Protein AF-A0A8T3XTA1-F1 (afdb_monomer_lite)

Structure (mmCIF, N/CA/C/O backbone):
data_AF-A0A8T3XTA1-F1
#
_entry.id   AF-A0A8T3XTA1-F1
#
loop_
_atom_site.group_PDB
_atom_site.id
_atom_site.type_symbol
_atom_site.label_atom_id
_atom_site.label_alt_id
_atom_site.label_comp_id
_atom_site.label_asym_id
_atom_site.label_entity_id
_atom_site.label_seq_id
_atom_site.pdbx_PDB_ins_code
_atom_site.Cartn_x
_atom_site.Cartn_y
_atom_site.Cartn_z
_atom_site.occupancy
_atom_site.B_iso_or_equiv
_atom_site.auth_seq_id
_atom_site.auth_comp_id
_atom_site.auth_asym_id
_atom_site.auth_atom_id
_atom_site.pdbx_PDB_model_num
ATOM 1 N N . MET A 1 1 ? -2.131 8.986 -14.379 1.00 76.31 1 MET A N 1
ATOM 2 C CA . MET A 1 1 ? -2.946 7.904 -13.789 1.00 76.31 1 MET A CA 1
ATOM 3 C C . MET A 1 1 ? -3.018 8.172 -12.299 1.00 76.31 1 MET A C 1
ATOM 5 O O . MET A 1 1 ? -2.004 8.575 -11.742 1.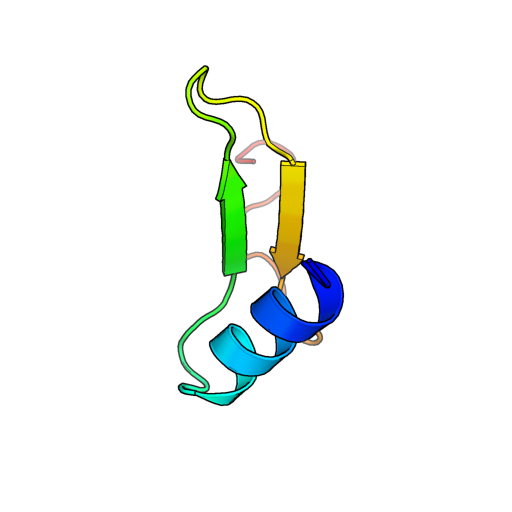00 76.31 1 MET A O 1
ATOM 9 N N . ASP A 1 2 ? -4.187 8.047 -11.682 1.00 92.69 2 ASP A N 1
ATOM 10 C CA . ASP A 1 2 ? -4.341 8.315 -10.250 1.00 92.69 2 ASP A CA 1
ATOM 11 C C . ASP A 1 2 ? -3.993 7.053 -9.449 1.00 92.69 2 ASP A C 1
ATOM 13 O O . ASP A 1 2 ? -4.814 6.151 -9.275 1.00 92.69 2 ASP A O 1
ATOM 17 N N . PHE A 1 3 ? -2.729 6.958 -9.037 1.00 93.06 3 PHE A N 1
ATOM 18 C CA . PHE A 1 3 ? -2.216 5.810 -8.290 1.00 93.06 3 PHE A CA 1
ATOM 19 C C . PHE A 1 3 ? -2.773 5.727 -6.867 1.00 93.06 3 PHE A C 1
ATOM 21 O O . PHE A 1 3 ? -2.867 4.626 -6.330 1.00 93.06 3 PHE A O 1
ATOM 28 N N . VAL A 1 4 ? -3.179 6.859 -6.283 1.00 92.19 4 VAL A N 1
ATOM 29 C CA . VAL A 1 4 ? -3.800 6.894 -4.954 1.00 92.19 4 VAL A CA 1
ATOM 30 C C . VAL A 1 4 ? -5.156 6.203 -5.028 1.00 92.19 4 VAL A C 1
ATOM 32 O O . VAL A 1 4 ? -5.385 5.218 -4.325 1.00 92.19 4 VAL A O 1
ATOM 35 N N . LYS A 1 5 ? -6.002 6.639 -5.969 1.00 94.88 5 LYS A N 1
ATOM 36 C CA . LYS A 1 5 ? -7.329 6.054 -6.189 1.00 94.88 5 LYS A CA 1
ATOM 37 C C . LYS A 1 5 ? -7.263 4.582 -6.595 1.00 94.88 5 LYS A C 1
ATOM 39 O O . LYS A 1 5 ? -8.107 3.791 -6.191 1.00 94.88 5 LYS A O 1
ATOM 44 N N . LEU A 1 6 ? -6.258 4.188 -7.379 1.00 95.25 6 LEU A N 1
ATOM 45 C CA . LEU A 1 6 ? -6.046 2.782 -7.730 1.00 95.25 6 LEU A CA 1
ATOM 46 C C . LEU A 1 6 ? -5.731 1.924 -6.496 1.00 95.25 6 LEU A C 1
ATOM 48 O O . LEU A 1 6 ? -6.333 0.866 -6.328 1.00 95.25 6 LEU A O 1
ATOM 52 N N . CYS A 1 7 ? -4.814 2.374 -5.636 1.00 95.12 7 CYS A N 1
ATOM 53 C CA . CYS A 1 7 ? -4.489 1.668 -4.398 1.00 95.12 7 CYS A CA 1
ATOM 54 C C . CYS A 1 7 ? -5.704 1.563 -3.465 1.00 95.12 7 CYS A C 1
ATOM 56 O O . CYS A 1 7 ? -5.917 0.510 -2.872 1.00 95.12 7 CYS A O 1
ATOM 58 N N . GLU A 1 8 ? -6.513 2.618 -3.362 1.00 94.31 8 GLU A N 1
ATOM 59 C CA . GLU A 1 8 ? -7.764 2.606 -2.592 1.00 94.31 8 GLU A CA 1
ATOM 60 C C . GLU A 1 8 ? -8.754 1.581 -3.129 1.00 94.31 8 GLU A C 1
ATOM 62 O O . GLU A 1 8 ? -9.159 0.692 -2.388 1.00 94.31 8 GLU A O 1
ATOM 67 N N . ASN A 1 9 ? -9.031 1.612 -4.434 1.00 95.69 9 ASN A N 1
ATOM 68 C CA . ASN A 1 9 ? -9.922 0.641 -5.062 1.00 95.69 9 ASN A CA 1
ATOM 69 C C . ASN A 1 9 ? -9.455 -0.805 -4.824 1.00 95.69 9 ASN A C 1
ATOM 71 O O . ASN A 1 9 ? -10.282 -1.671 -4.571 1.0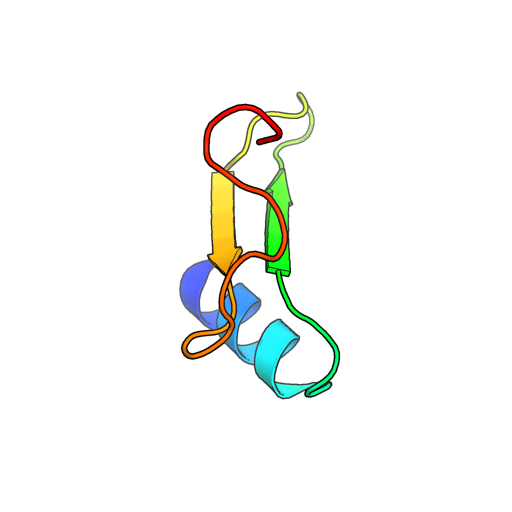0 95.69 9 ASN A O 1
ATOM 75 N N . ILE A 1 10 ? -8.145 -1.081 -4.894 1.00 95.56 10 ILE A N 1
ATOM 76 C CA . ILE A 1 10 ? -7.597 -2.425 -4.639 1.00 95.56 10 ILE A CA 1
ATOM 77 C C . ILE A 1 10 ? -7.823 -2.850 -3.187 1.00 95.56 10 ILE A C 1
ATOM 79 O O . ILE A 1 10 ? -8.192 -3.996 -2.945 1.00 95.56 10 ILE A O 1
ATOM 83 N N . LEU A 1 11 ? -7.612 -1.953 -2.223 1.00 94.38 11 LEU A N 1
ATOM 84 C CA . LEU A 1 11 ? -7.901 -2.249 -0.820 1.00 94.38 11 LEU A CA 1
ATOM 85 C C . LEU A 1 11 ? -9.407 -2.475 -0.607 1.00 94.38 11 LEU A C 1
ATOM 87 O O . LEU A 1 11 ? -9.791 -3.358 0.153 1.00 94.38 11 LEU A O 1
ATOM 91 N N . ASP A 1 12 ? -10.273 -1.758 -1.309 1.00 95.38 12 ASP A N 1
ATOM 92 C CA . ASP A 1 12 ? -11.722 -1.910 -1.149 1.00 95.38 12 ASP A CA 1
ATOM 93 C C . ASP A 1 12 ? -12.284 -3.199 -1.780 1.00 95.38 12 ASP A C 1
ATOM 95 O O . ASP A 1 12 ? -13.370 -3.634 -1.397 1.00 95.38 12 ASP A O 1
ATOM 99 N N . LEU A 1 13 ? -11.550 -3.852 -2.693 1.00 96.81 13 LEU A N 1
ATOM 100 C CA . LEU A 1 13 ? -11.973 -5.114 -3.320 1.00 96.81 13 LEU A CA 1
ATOM 101 C C . LEU A 1 13 ? -12.071 -6.281 -2.332 1.00 96.81 13 LEU A C 1
ATOM 103 O O . LEU A 1 13 ? -12.964 -7.115 -2.463 1.00 96.81 13 LEU A O 1
ATOM 107 N N . ASP A 1 14 ? -11.143 -6.366 -1.378 1.00 94.56 14 ASP A N 1
ATOM 108 C CA . ASP A 1 14 ? -11.098 -7.460 -0.409 1.00 94.56 14 ASP A CA 1
ATOM 109 C C . ASP A 1 14 ? -10.552 -6.966 0.943 1.00 94.56 14 ASP A C 1
ATOM 111 O O . ASP A 1 14 ? -9.405 -6.505 1.012 1.00 94.56 14 ASP A O 1
ATOM 115 N N . PRO A 1 15 ? -11.325 -7.088 2.044 1.00 91.06 15 PRO A N 1
ATOM 116 C CA . PRO A 1 15 ? -10.897 -6.680 3.381 1.00 91.06 15 PRO A CA 1
ATOM 117 C C . PRO A 1 15 ? -9.630 -7.391 3.887 1.00 91.06 15 PRO A C 1
ATOM 119 O O . PRO A 1 15 ? -8.960 -6.871 4.783 1.00 91.06 15 PRO A O 1
ATOM 122 N N . MET A 1 16 ? -9.271 -8.553 3.335 1.00 92.50 16 MET A N 1
ATOM 123 C CA . MET A 1 16 ? -8.052 -9.284 3.689 1.00 92.50 16 MET A CA 1
ATOM 124 C C . MET A 1 16 ? -6.783 -8.681 3.074 1.00 92.50 16 MET A C 1
ATOM 126 O O . MET A 1 16 ? -5.689 -8.944 3.581 1.00 92.50 16 MET A O 1
ATOM 130 N N . ILE A 1 17 ? -6.888 -7.832 2.045 1.00 93.06 17 ILE A N 1
ATOM 131 C CA . ILE A 1 17 ? -5.727 -7.123 1.492 1.00 93.06 17 ILE A CA 1
ATOM 132 C C . 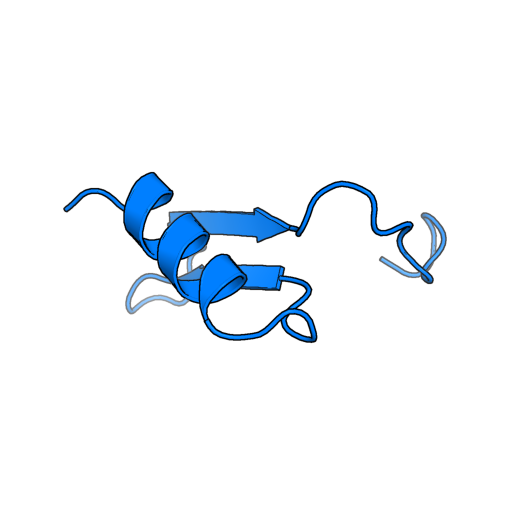ILE A 1 17 ? -5.267 -6.072 2.507 1.00 93.06 17 ILE A C 1
ATOM 134 O O . ILE A 1 17 ? -6.003 -5.145 2.861 1.00 93.06 17 ILE A O 1
ATOM 138 N N . ARG A 1 18 ? -4.026 -6.221 2.982 1.00 91.69 18 ARG A N 1
ATOM 139 C CA . ARG A 1 18 ? -3.427 -5.362 4.020 1.00 91.69 18 ARG A CA 1
ATOM 140 C C . ARG A 1 18 ? -2.502 -4.283 3.471 1.00 91.69 18 ARG A C 1
ATOM 142 O O . ARG A 1 18 ? -2.316 -3.257 4.122 1.00 91.69 18 ARG A O 1
ATOM 149 N N . PHE A 1 19 ? -1.917 -4.518 2.302 1.00 92.62 19 PHE A N 1
ATOM 150 C CA . PHE A 1 19 ? -0.984 -3.607 1.657 1.00 92.62 19 PHE A CA 1
ATOM 151 C C . PHE A 1 19 ? -1.096 -3.722 0.137 1.00 92.62 19 PHE A C 1
ATOM 153 O O . PHE A 1 19 ? -1.411 -4.785 -0.397 1.00 92.62 19 PHE A O 1
ATOM 160 N N . VAL A 1 20 ? -0.812 -2.624 -0.549 1.00 95.19 20 VAL A N 1
ATOM 161 C CA . VAL A 1 20 ? -0.698 -2.554 -2.006 1.00 95.19 20 VAL A CA 1
ATOM 162 C C . VAL A 1 20 ? 0.468 -1.638 -2.355 1.00 95.19 20 VAL A C 1
ATOM 164 O O . VAL A 1 20 ? 0.614 -0.568 -1.762 1.00 95.19 20 VAL A O 1
ATOM 167 N N . THR A 1 21 ? 1.294 -2.051 -3.314 1.00 95.94 21 THR A N 1
ATOM 168 C CA . THR A 1 21 ? 2.467 -1.289 -3.760 1.00 95.94 21 THR A CA 1
ATOM 169 C C . THR A 1 21 ? 2.588 -1.363 -5.275 1.00 95.94 21 THR A C 1
ATOM 171 O O . THR A 1 21 ? 2.459 -2.431 -5.869 1.00 95.94 21 THR A O 1
ATOM 174 N N . ILE A 1 22 ? 2.857 -0.221 -5.897 1.00 94.75 22 ILE A N 1
ATOM 175 C CA . ILE A 1 22 ? 3.090 -0.063 -7.329 1.00 94.75 22 ILE A CA 1
ATOM 176 C C . ILE A 1 22 ? 4.585 0.140 -7.539 1.00 94.75 22 ILE A C 1
ATOM 178 O O . ILE A 1 22 ? 5.187 1.041 -6.949 1.00 94.75 22 ILE A O 1
ATOM 182 N N . PHE A 1 23 ? 5.163 -0.675 -8.415 1.00 96.69 23 PHE A N 1
ATOM 183 C CA . PHE A 1 23 ? 6.562 -0.596 -8.809 1.00 96.69 23 PHE A CA 1
ATOM 184 C C . PHE A 1 23 ? 6.682 -0.130 -10.259 1.00 96.69 23 PHE A C 1
ATOM 186 O O . PHE A 1 23 ? 5.816 -0.419 -11.086 1.00 96.69 23 PHE A O 1
ATOM 193 N N . ASP A 1 24 ? 7.760 0.582 -10.578 1.00 94.81 24 ASP A N 1
ATOM 194 C CA . ASP A 1 24 ? 8.160 0.785 -11.965 1.00 94.81 24 ASP A CA 1
ATOM 195 C C . ASP A 1 24 ? 8.831 -0.479 -12.528 1.00 94.81 24 ASP A C 1
ATOM 197 O O . ASP A 1 24 ? 9.131 -1.438 -11.814 1.00 94.81 24 ASP A O 1
ATOM 201 N N . MET A 1 25 ? 9.116 -0.467 -13.830 1.00 96.81 25 MET A N 1
ATOM 202 C CA . MET A 1 25 ? 9.767 -1.594 -14.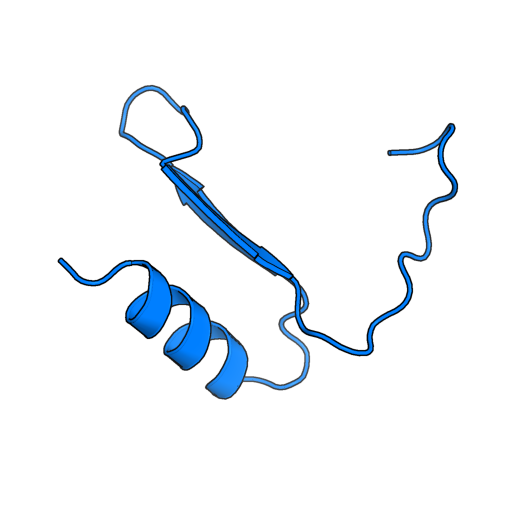512 1.00 96.81 25 MET A CA 1
ATOM 203 C C . MET A 1 25 ? 11.206 -1.863 -14.039 1.00 96.81 25 MET A C 1
ATOM 205 O O . MET A 1 25 ? 11.789 -2.879 -14.407 1.00 96.81 25 MET A O 1
ATOM 209 N N . LYS A 1 26 ? 11.798 -0.962 -13.249 1.00 97.12 26 LYS A N 1
ATOM 210 C CA . LYS A 1 26 ? 13.123 -1.115 -12.636 1.00 97.12 26 LYS A CA 1
ATOM 211 C C . LYS A 1 26 ? 13.030 -1.612 -11.189 1.00 97.12 26 LYS A C 1
ATOM 213 O O . LYS A 1 26 ? 14.059 -1.726 -10.530 1.00 97.12 26 LYS A O 1
ATOM 218 N N . GLY A 1 27 ? 11.825 -1.898 -10.692 1.00 93.44 27 GLY A N 1
ATOM 219 C CA . GLY A 1 27 ? 11.586 -2.341 -9.321 1.00 93.44 27 GLY A CA 1
ATOM 220 C C . GLY A 1 27 ? 11.593 -1.210 -8.290 1.00 93.44 27 GLY A C 1
ATOM 221 O O . GLY A 1 27 ? 11.659 -1.481 -7.093 1.00 93.44 27 GLY A O 1
ATOM 222 N N . LYS A 1 28 ? 11.521 0.060 -8.707 1.00 96.06 28 LYS A N 1
ATOM 223 C CA . LYS A 1 28 ? 11.403 1.192 -7.781 1.00 96.06 28 LYS A CA 1
ATOM 224 C C . LYS A 1 28 ? 9.952 1.363 -7.347 1.00 96.06 28 LYS A C 1
ATOM 226 O O . LYS A 1 28 ? 9.055 1.398 -8.183 1.00 96.06 28 LYS A O 1
ATOM 231 N N . ILE A 1 29 ? 9.730 1.552 -6.047 1.00 94.44 29 ILE A N 1
ATOM 232 C CA . ILE A 1 29 ? 8.407 1.894 -5.512 1.00 94.44 29 ILE A CA 1
ATOM 233 C C . ILE A 1 29 ? 7.983 3.269 -6.047 1.00 94.44 29 ILE A C 1
ATOM 235 O O . ILE A 1 29 ? 8.673 4.269 -5.836 1.00 94.44 29 ILE A O 1
ATOM 239 N N . ILE A 1 30 ? 6.839 3.310 -6.727 1.00 94.44 30 ILE A N 1
ATOM 240 C CA . ILE A 1 30 ? 6.184 4.538 -7.194 1.00 94.44 30 ILE A CA 1
ATOM 241 C C . ILE A 1 30 ? 5.198 5.027 -6.134 1.00 94.44 30 ILE A C 1
ATOM 243 O O . ILE A 1 30 ? 5.175 6.208 -5.795 1.00 94.44 30 ILE A O 1
ATOM 247 N N . HIS A 1 31 ? 4.371 4.118 -5.618 1.00 94.38 31 HIS A N 1
ATOM 248 C CA . HIS A 1 31 ? 3.354 4.420 -4.619 1.00 94.38 31 HIS A CA 1
ATOM 249 C C . HIS A 1 31 ? 3.020 3.165 -3.816 1.00 94.38 31 HIS A C 1
ATOM 251 O O . HIS A 1 31 ? 3.132 2.055 -4.330 1.00 94.38 31 HIS A O 1
ATOM 257 N N . GLY A 1 32 ? 2.582 3.324 -2.574 1.00 92.44 32 GLY A N 1
ATOM 258 C CA . GLY A 1 32 ? 2.118 2.209 -1.763 1.00 92.44 32 GLY A CA 1
ATOM 259 C C . GLY A 1 32 ? 1.205 2.687 -0.650 1.00 92.44 32 GLY A C 1
ATOM 260 O O . GLY A 1 32 ? 1.350 3.807 -0.161 1.00 92.44 32 GLY A O 1
ATOM 261 N N . LYS A 1 33 ? 0.251 1.841 -0.270 1.00 92.25 33 LYS A N 1
ATOM 262 C CA . LYS A 1 33 ? -0.712 2.119 0.794 1.00 92.25 33 LYS A CA 1
ATOM 263 C C . LYS A 1 33 ? -0.872 0.885 1.673 1.00 92.25 33 LYS A C 1
ATOM 265 O O . LYS A 1 33 ? -0.990 -0.235 1.178 1.00 92.25 33 LYS A O 1
ATOM 270 N N . HIS A 1 34 ? -0.881 1.112 2.980 1.00 91.06 34 HIS A N 1
ATOM 271 C CA . HIS A 1 34 ? -1.294 0.121 3.966 1.00 91.06 34 HIS A CA 1
ATOM 272 C C . HIS A 1 34 ? -2.747 0.391 4.344 1.00 91.06 34 HIS A C 1
ATOM 274 O O . HIS A 1 34 ? -3.165 1.549 4.397 1.00 91.06 34 HIS A O 1
ATOM 280 N N . ARG A 1 35 ? -3.515 -0.665 4.615 1.00 91.88 35 ARG A N 1
ATOM 281 C CA . ARG A 1 35 ? -4.863 -0.505 5.161 1.00 91.88 35 ARG A CA 1
ATOM 282 C C . ARG A 1 35 ? -4.772 0.126 6.551 1.00 91.88 35 ARG A C 1
ATOM 284 O O . ARG A 1 35 ? -4.036 -0.353 7.413 1.00 91.88 35 ARG A O 1
ATOM 291 N N . GLU A 1 36 ? -5.539 1.190 6.757 1.00 87.00 36 GLU A N 1
ATOM 292 C CA . GLU A 1 36 ? -5.620 1.880 8.042 1.00 87.00 36 GLU A CA 1
ATOM 293 C C . GLU A 1 36 ? -6.272 0.999 9.116 1.00 87.00 36 GLU A C 1
ATOM 295 O O . GLU A 1 36 ? -7.089 0.126 8.825 1.00 87.00 36 GLU A O 1
ATOM 300 N N . GLY A 1 37 ? -5.884 1.205 10.375 1.00 83.38 37 GLY A N 1
ATOM 301 C CA . GLY A 1 37 ? -6.410 0.439 11.509 1.00 83.38 37 GLY A CA 1
ATOM 302 C C . GLY A 1 37 ? -5.822 -0.968 11.672 1.00 83.38 37 GLY A C 1
ATOM 303 O O . GLY A 1 37 ? -6.166 -1.653 12.632 1.00 83.38 37 GLY A O 1
ATOM 304 N N . LEU A 1 38 ? -4.912 -1.400 10.790 1.00 79.06 38 LEU A N 1
ATOM 305 C CA . LEU A 1 38 ? -4.142 -2.626 10.986 1.00 79.06 38 LEU A CA 1
ATOM 306 C C . LEU A 1 38 ? -2.817 -2.324 11.684 1.00 79.06 38 LEU A C 1
ATOM 308 O O . LEU A 1 38 ? -1.946 -1.646 11.141 1.00 79.06 38 LEU A O 1
ATOM 312 N N . THR A 1 39 ? -2.637 -2.875 12.879 1.00 70.94 39 THR A N 1
ATOM 313 C CA . THR A 1 39 ? -1.346 -2.857 13.565 1.00 70.94 39 THR A CA 1
ATOM 314 C C . THR A 1 39 ? -0.383 -3.810 12.859 1.00 70.94 39 THR A C 1
ATOM 316 O O . THR A 1 39 ? -0.719 -4.970 12.599 1.00 70.94 39 THR A O 1
ATOM 319 N N . GLY A 1 40 ? 0.820 -3.326 12.542 1.00 71.25 40 GL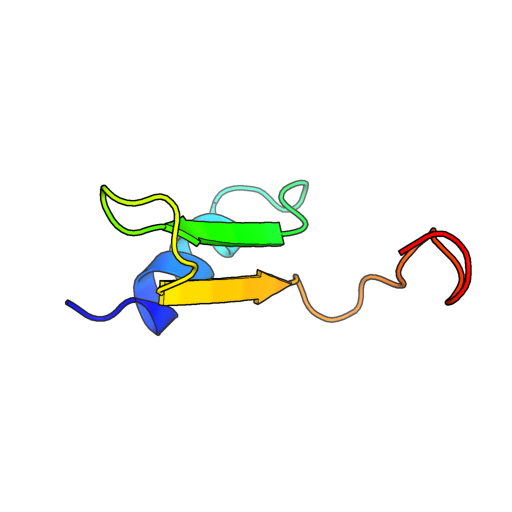Y A N 1
ATOM 320 C CA . GLY A 1 40 ? 1.904 -4.178 12.060 1.00 71.25 40 GLY A CA 1
ATOM 321 C C . GLY A 1 40 ? 2.216 -5.257 13.094 1.00 71.25 40 GLY A C 1
ATOM 322 O O . GLY A 1 40 ? 2.350 -4.960 14.278 1.00 71.25 40 GLY A O 1
ATOM 323 N N . ILE A 1 41 ? 2.290 -6.510 12.648 1.00 75.50 41 ILE A N 1
ATOM 324 C CA . ILE A 1 41 ? 2.645 -7.644 13.517 1.00 75.50 41 ILE A CA 1
ATOM 325 C C . ILE A 1 41 ? 4.143 -7.590 13.849 1.00 75.50 41 ILE A C 1
ATOM 327 O O . ILE A 1 41 ? 4.559 -7.997 14.929 1.00 75.50 41 ILE A O 1
ATOM 331 N N . LEU A 1 42 ? 4.934 -7.054 12.916 1.00 77.38 42 LEU A N 1
ATOM 332 C CA . LEU A 1 42 ? 6.376 -6.920 13.038 1.00 77.38 42 LEU A CA 1
ATOM 333 C C . LEU A 1 42 ? 6.735 -5.712 13.901 1.00 77.38 42 LEU A C 1
ATOM 335 O O . LEU A 1 42 ? 6.204 -4.610 13.724 1.00 77.38 42 LEU A O 1
ATOM 339 N N . ASN A 1 43 ? 7.674 -5.913 14.817 1.00 79.38 43 ASN A N 1
ATOM 340 C CA . ASN A 1 43 ? 8.278 -4.826 15.570 1.00 79.38 43 ASN A CA 1
ATOM 341 C C . ASN A 1 43 ? 9.348 -4.103 14.726 1.00 79.38 43 ASN A C 1
ATOM 343 O O . ASN A 1 43 ? 9.775 -4.578 13.678 1.00 79.38 43 ASN A O 1
ATOM 347 N N . LYS A 1 44 ? 9.824 -2.942 15.197 1.00 75.19 44 LYS A N 1
ATOM 348 C CA . LYS A 1 44 ? 10.805 -2.113 14.464 1.00 75.19 44 LYS A CA 1
ATOM 349 C C . LYS A 1 44 ? 12.124 -2.817 14.110 1.00 75.19 44 LYS A C 1
ATOM 351 O O . LYS A 1 44 ? 12.854 -2.290 13.284 1.00 75.19 44 LYS A O 1
ATOM 356 N N . LYS A 1 45 ? 12.475 -3.927 14.764 1.00 82.06 45 LYS A N 1
ATOM 357 C CA . LYS A 1 45 ? 13.679 -4.708 14.440 1.00 82.06 45 LYS A CA 1
ATOM 358 C C . LYS A 1 45 ? 13.435 -5.753 13.347 1.00 82.06 45 LYS A C 1
ATOM 360 O O . LYS A 1 45 ? 14.401 -6.287 12.822 1.00 82.06 45 LYS A O 1
ATOM 365 N N . GLU A 1 46 ? 12.177 -6.080 13.068 1.00 69.06 46 GLU A N 1
ATOM 366 C CA . GLU A 1 46 ? 11.768 -7.141 12.139 1.00 69.06 46 GLU A CA 1
ATOM 367 C C . GLU A 1 46 ? 11.302 -6.602 10.779 1.00 69.06 46 GLU A C 1
ATOM 369 O O . GLU A 1 46 ? 11.171 -7.381 9.838 1.00 69.06 46 GLU A O 1
ATOM 374 N N . SER A 1 47 ? 11.032 -5.295 10.685 1.00 64.69 47 SER A N 1
ATOM 375 C CA . SER A 1 47 ? 10.674 -4.594 9.444 1.00 64.69 47 SER A CA 1
ATOM 376 C C . SER A 1 47 ? 11.887 -3.981 8.763 1.00 64.69 47 SER A C 1
ATOM 378 O O . SER A 1 47 ? 11.772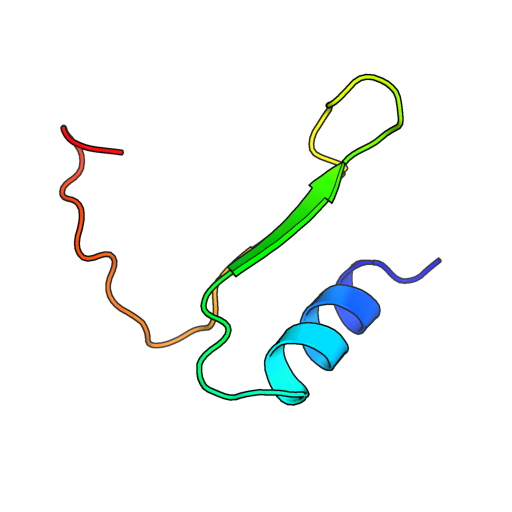 -3.801 7.531 1.00 64.69 47 SER A O 1
#

Sequence (47 aa):
MDFVKLCENILDLDPMIRFVTIFDMKGKIIHGKHREGLTGILNKKES

Secondary structure (DSSP, 8-state):
--HHHHHHHHHHH-TT--EEEEE-TTS-EEEEEEPTTPPPSS-TTT-

pLDDT: mean 89.23, std 8.73, range [64.69, 97.12]

Radius of gyration: 12.2 Å; chains: 1; bounding box: 26×18×30 Å

Foldseek 3Di:
DPVVVVQVVVCVVDVPDAKDFDADPVRHTPDMDGDPPDDDPDDPVRD